Protein AF-A0A1E3JW74-F1 (afdb_monomer_lite)

InterPro domains:
  IPR036291 NAD(P)-binding domain superfamily [SSF51735] (54-144)

Organism: NCBI:txid1295528

Radius of gyration: 21.45 Å; chains: 1; bounding box: 55×48×52 Å

Foldseek 3Di:
DDDDPDDFDFDFDPDDPFTWGWTWDQDPVRDIDIDTDGDDPQFDADPNRHTDAGPPHDDPVVVVVVVLLLLLLQLLLCCVVCVVVVDAGAAEFLAQAPDCPLVPVPPCSVVRPPHDHPVQSCVLVVVLVPDDSVVNNVRRSWYAYHPRDTDDRDPCLDDPSVNVVSVVSVVVVVVVVVVVD

Secondary structure (DSSP, 8-state):
---------------SSS-EEEEEEE-TTS-EEEEEEEPPTT-PBPTTSSBPPPTTPPPHHHHHHHHHHHHHHHHHHHHHHHGGGT----EE---SB-SGGGGGSGGGGGG--SPBPHHHHHHHHHHHHHS-HHHHHHTTT-EEETTTEEEPPPGGGSHHHHHHHHHHHHHHHHHHHGGG-

pLDDT: mean 75.27, std 20.32, range [26.97, 96.94]

Sequence (181 aa):
MLDVRRPLLPILLRESDHPLLGWAQFGPDRRYQLSFRRATPDDVANPDGSPKRGKNELDRWTEYGQAKWATIPMAKYFANTYGPKQMIAVSMHPASAATNLSAHIGFLGWAAPILFSPSQGALNQLWAGTLPIAQARELNGKYVVPFSHVLDSRGDLLGEEGQEKARKLSEWCDEQGKKFE

Structure (mmCIF, N/CA/C/O backbone):
data_AF-A0A1E3JW74-F1
#
_entry.id   AF-A0A1E3JW74-F1
#
loop_
_atom_site.group_PDB
_atom_site.id
_atom_site.type_symbol
_atom_site.label_atom_id
_atom_site.label_alt_id
_atom_site.label_comp_id
_atom_site.label_asym_id
_atom_site.label_entity_id
_atom_site.label_seq_id
_atom_site.pdbx_PDB_ins_code
_atom_site.Cartn_x
_atom_site.Cartn_y
_atom_site.Cartn_z
_atom_site.occupancy
_atom_site.B_iso_or_equiv
_atom_site.auth_seq_id
_atom_site.auth_comp_id
_atom_site.auth_asym_id
_atom_site.auth_atom_id
_atom_site.pdbx_PDB_model_num
ATO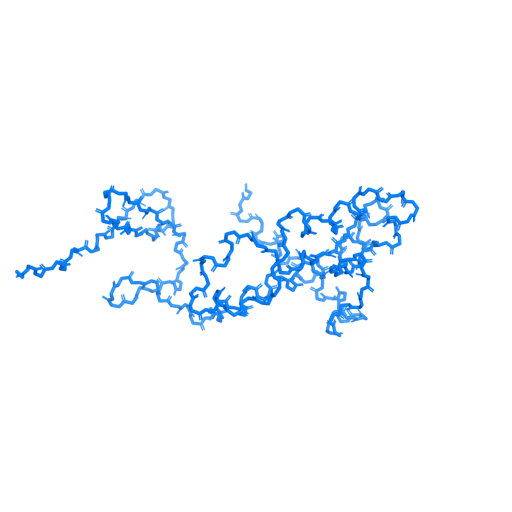M 1 N N . MET A 1 1 ? 35.795 -30.902 -27.300 1.00 32.41 1 MET A N 1
ATOM 2 C CA . MET A 1 1 ? 35.384 -29.488 -27.423 1.00 32.41 1 MET A CA 1
ATOM 3 C C . MET A 1 1 ? 34.214 -29.472 -28.399 1.00 32.41 1 MET A C 1
ATOM 5 O O . MET A 1 1 ? 34.441 -29.562 -29.594 1.00 32.41 1 MET A O 1
ATOM 9 N N . LEU A 1 2 ? 32.980 -29.561 -27.898 1.00 26.97 2 LEU A N 1
ATOM 10 C CA . LEU A 1 2 ? 31.772 -29.588 -28.730 1.00 26.97 2 LEU A CA 1
ATOM 11 C C . LEU A 1 2 ? 30.987 -28.310 -28.447 1.00 26.97 2 LEU A C 1
ATOM 13 O O . LEU A 1 2 ? 30.638 -28.039 -27.301 1.00 26.97 2 LEU A O 1
ATOM 17 N N . ASP A 1 3 ? 30.794 -27.528 -29.503 1.00 35.94 3 ASP A N 1
ATOM 18 C CA . ASP A 1 3 ? 29.953 -26.339 -29.573 1.00 35.94 3 ASP A CA 1
ATOM 19 C C . ASP A 1 3 ? 28.484 -26.761 -29.387 1.00 35.94 3 ASP A C 1
ATOM 21 O O . ASP A 1 3 ? 27.965 -27.580 -30.145 1.00 35.94 3 ASP A O 1
ATOM 25 N N . VAL A 1 4 ? 27.827 -26.268 -28.332 1.00 33.22 4 VAL A N 1
ATOM 26 C CA . VAL A 1 4 ? 26.431 -26.595 -27.992 1.00 33.22 4 VAL A CA 1
ATOM 27 C C . VAL A 1 4 ? 25.587 -25.327 -28.095 1.00 33.22 4 VAL A C 1
ATOM 29 O O . VAL A 1 4 ? 25.006 -24.854 -27.122 1.00 33.22 4 VAL A O 1
ATOM 32 N N . ARG A 1 5 ? 25.487 -24.768 -29.303 1.00 37.19 5 ARG A N 1
ATOM 33 C CA . ARG A 1 5 ? 24.364 -23.889 -29.657 1.00 37.19 5 ARG A CA 1
ATOM 34 C C . ARG A 1 5 ? 23.130 -24.768 -29.857 1.00 37.19 5 ARG A C 1
ATOM 36 O O . ARG A 1 5 ? 22.916 -25.314 -30.935 1.00 37.19 5 ARG A O 1
ATOM 43 N N . ARG A 1 6 ? 22.345 -24.978 -28.795 1.00 38.66 6 ARG A N 1
ATOM 44 C CA . ARG A 1 6 ? 21.042 -25.659 -28.896 1.00 38.66 6 ARG A CA 1
ATOM 45 C C . ARG A 1 6 ? 19.969 -24.651 -29.326 1.00 38.66 6 ARG A C 1
ATOM 47 O O . ARG A 1 6 ? 19.936 -23.559 -28.763 1.00 38.66 6 ARG A O 1
ATOM 54 N N . PRO A 1 7 ? 19.111 -24.990 -30.302 1.00 35.38 7 PRO A N 1
ATOM 55 C CA . PRO A 1 7 ? 18.114 -24.068 -30.827 1.00 35.38 7 PRO A CA 1
ATOM 56 C C . PRO A 1 7 ? 17.018 -23.788 -29.791 1.00 35.38 7 PRO A C 1
ATOM 58 O O . PRO A 1 7 ? 16.418 -24.709 -29.237 1.00 35.38 7 PRO A O 1
ATOM 61 N N . LEU A 1 8 ? 16.750 -22.502 -29.558 1.00 40.59 8 LEU A N 1
ATOM 62 C CA . LEU A 1 8 ? 15.512 -22.016 -28.953 1.00 40.59 8 LEU A CA 1
ATOM 63 C C . LEU A 1 8 ? 14.385 -22.318 -29.947 1.00 40.59 8 LEU A C 1
ATOM 65 O O . LEU A 1 8 ? 14.342 -21.732 -31.026 1.00 40.59 8 LEU A O 1
ATOM 69 N N . LEU A 1 9 ? 13.510 -23.271 -29.631 1.00 35.53 9 LEU A N 1
ATOM 70 C CA . LEU A 1 9 ? 12.329 -23.548 -30.447 1.00 35.53 9 LEU A CA 1
ATOM 71 C C . LEU A 1 9 ? 11.158 -22.719 -29.905 1.00 35.53 9 LEU A C 1
ATOM 73 O O . LEU A 1 9 ? 10.728 -22.972 -28.777 1.00 35.53 9 LEU A O 1
ATOM 77 N N . PRO A 1 10 ? 10.633 -21.737 -30.661 1.00 38.28 10 PRO A N 1
ATOM 78 C CA . PRO A 1 10 ? 9.394 -21.071 -30.294 1.00 38.28 10 PRO A CA 1
ATOM 79 C C . PRO A 1 10 ? 8.250 -22.085 -30.387 1.00 38.28 10 PRO A C 1
ATOM 81 O O . PRO A 1 10 ? 7.957 -22.620 -31.455 1.00 38.28 10 PRO A O 1
ATOM 84 N N . ILE A 1 11 ? 7.611 -22.367 -29.254 1.00 42.91 11 ILE A N 1
ATOM 85 C CA . ILE A 1 11 ? 6.403 -23.190 -29.205 1.00 42.91 11 ILE A CA 1
ATOM 86 C C . ILE A 1 11 ? 5.215 -22.229 -29.274 1.00 42.91 11 ILE A C 1
ATOM 88 O O . ILE A 1 11 ? 4.818 -21.636 -28.273 1.00 42.91 11 ILE A O 1
ATOM 92 N N . LEU A 1 12 ? 4.670 -22.053 -30.477 1.00 40.03 12 LEU A N 1
ATOM 93 C CA . LEU A 1 12 ? 3.401 -21.362 -30.706 1.00 40.03 12 LEU A CA 1
ATOM 94 C C . LEU A 1 12 ? 2.258 -22.355 -30.463 1.00 40.03 12 LEU A C 1
ATOM 96 O O . LEU A 1 12 ? 1.910 -23.137 -31.345 1.00 40.03 12 LEU A O 1
ATOM 100 N N . LEU A 1 13 ? 1.677 -22.335 -29.263 1.00 38.47 13 LEU A N 1
ATOM 101 C CA . LEU A 1 13 ? 0.400 -23.005 -29.006 1.00 38.47 13 LEU A CA 1
ATOM 102 C C . LEU A 1 13 ? -0.726 -22.040 -29.387 1.00 38.47 13 LEU A C 1
ATOM 104 O O . LEU A 1 13 ? -0.901 -20.989 -28.771 1.00 38.47 13 LEU A O 1
ATOM 108 N N . ARG A 1 14 ? -1.456 -22.379 -30.452 1.00 38.59 14 ARG A N 1
ATOM 109 C CA . ARG A 1 14 ? -2.612 -21.620 -30.936 1.00 38.59 14 ARG A CA 1
ATOM 110 C C . ARG A 1 14 ? -3.866 -22.113 -30.218 1.00 38.59 14 ARG A C 1
ATOM 112 O O . ARG A 1 14 ? -4.531 -23.014 -30.712 1.00 38.59 14 ARG A O 1
ATOM 119 N N . GLU A 1 15 ? -4.183 -21.507 -29.080 1.00 35.75 15 GLU A N 1
ATOM 120 C CA . GLU A 1 15 ? -5.458 -21.727 -28.387 1.00 35.75 15 GLU A CA 1
ATOM 121 C C . GLU A 1 15 ? -5.892 -20.452 -27.640 1.00 35.75 15 GLU A C 1
ATOM 123 O O . GLU A 1 15 ? -5.838 -20.359 -26.420 1.00 35.75 15 GLU A O 1
ATOM 128 N N . SER A 1 16 ? -6.176 -19.395 -28.407 1.00 37.50 16 SER A N 1
ATOM 129 C CA . SER A 1 16 ? -7.017 -18.217 -28.096 1.00 37.50 16 SER A CA 1
ATOM 130 C C . SER A 1 16 ? -6.664 -17.074 -29.058 1.00 37.50 16 SER A C 1
ATOM 132 O O . SER A 1 16 ? -5.609 -17.093 -29.696 1.00 37.50 16 SER A O 1
ATOM 134 N N . ASP A 1 17 ? -7.539 -16.074 -29.175 1.00 44.28 17 ASP A N 1
ATOM 135 C CA . ASP A 1 17 ? -7.413 -14.915 -30.080 1.00 44.28 17 ASP A CA 1
ATOM 136 C C . ASP A 1 17 ? -6.197 -13.998 -29.800 1.00 44.28 17 ASP A C 1
ATOM 138 O O . ASP A 1 17 ? -6.029 -12.955 -30.433 1.00 44.28 17 ASP A O 1
ATOM 142 N N . HIS A 1 18 ? -5.310 -14.390 -28.879 1.00 44.34 18 HIS A N 1
ATOM 143 C CA . HIS A 1 18 ? -4.043 -13.726 -28.598 1.00 44.34 18 HIS A CA 1
ATOM 144 C C . HIS A 1 18 ? -2.898 -14.749 -28.583 1.00 44.34 18 HIS A C 1
ATOM 146 O O . HIS A 1 18 ? -2.971 -15.725 -27.834 1.00 44.34 18 HIS A O 1
ATOM 152 N N . PRO A 1 19 ? -1.820 -14.547 -29.364 1.00 47.06 19 PRO A N 1
ATOM 153 C CA . PRO A 1 19 ? -0.704 -15.480 -29.375 1.00 47.06 19 PRO A CA 1
ATOM 154 C C . PRO A 1 19 ? -0.038 -15.538 -27.994 1.00 47.06 19 PRO A C 1
ATOM 156 O O . PRO A 1 19 ? 0.265 -14.516 -27.377 1.00 47.06 19 PRO A O 1
ATOM 159 N N . LEU A 1 20 ? 0.197 -16.749 -27.496 1.00 46.88 20 LEU A N 1
ATOM 160 C CA . LEU A 1 20 ? 1.054 -16.969 -26.338 1.00 46.88 20 LEU A CA 1
ATOM 161 C C . LEU A 1 20 ? 2.509 -16.944 -26.812 1.00 46.88 20 LEU A C 1
ATOM 163 O O . LEU A 1 20 ? 2.904 -17.739 -27.667 1.00 46.88 20 LEU A O 1
ATOM 167 N N . LEU A 1 21 ? 3.308 -16.034 -26.255 1.00 53.09 21 LEU A N 1
ATOM 168 C CA . LEU A 1 21 ? 4.760 -16.064 -26.403 1.00 53.09 21 LEU A CA 1
ATOM 169 C C . LEU A 1 21 ? 5.304 -17.001 -25.325 1.00 53.09 21 LEU A C 1
ATOM 171 O O . LEU A 1 21 ? 5.222 -16.713 -24.129 1.00 53.09 21 LEU A O 1
ATOM 175 N N . GLY A 1 22 ? 5.811 -18.151 -25.759 1.00 49.78 22 GLY A N 1
ATOM 176 C CA . GLY A 1 22 ? 6.407 -19.157 -24.891 1.00 49.78 22 GLY A CA 1
ATOM 177 C C . GLY A 1 22 ? 7.880 -19.373 -25.205 1.00 49.78 22 GLY A C 1
ATOM 178 O O . GLY A 1 22 ? 8.274 -19.397 -26.372 1.00 49.78 22 GLY A O 1
ATOM 179 N N . TRP A 1 23 ? 8.691 -19.585 -24.172 1.00 59.22 23 TRP A N 1
ATOM 180 C CA . TRP A 1 23 ? 10.049 -20.102 -24.330 1.00 59.22 23 TRP A CA 1
ATOM 181 C C . TRP A 1 23 ? 10.327 -21.206 -23.315 1.00 59.22 23 TRP A C 1
ATOM 183 O O . TRP A 1 23 ? 9.812 -21.210 -22.194 1.00 59.22 23 TRP A O 1
ATOM 193 N N . ALA A 1 24 ? 11.157 -22.156 -23.737 1.00 51.16 24 ALA A N 1
ATOM 194 C CA . ALA A 1 24 ? 11.638 -23.243 -22.906 1.00 51.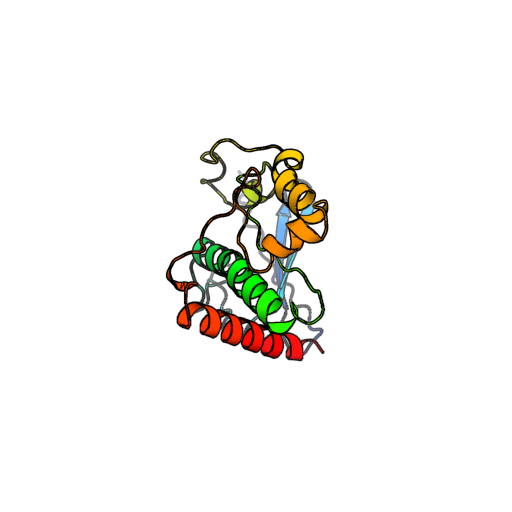16 24 ALA A CA 1
ATOM 195 C C . ALA A 1 24 ? 13.119 -23.016 -22.603 1.00 51.16 24 ALA A C 1
ATOM 197 O O . ALA A 1 24 ? 13.940 -22.928 -23.519 1.00 51.16 24 ALA A O 1
ATOM 198 N N . GLN A 1 25 ? 13.469 -22.944 -21.321 1.00 53.41 25 GLN A N 1
ATOM 199 C CA . GLN A 1 25 ? 14.864 -22.971 -20.897 1.00 53.41 25 GLN A CA 1
ATOM 200 C C . GLN A 1 25 ? 15.222 -24.391 -20.457 1.00 53.41 25 GLN A C 1
ATOM 202 O O . GLN A 1 25 ? 14.599 -24.946 -19.551 1.00 53.41 25 GLN A O 1
ATOM 207 N N . PHE A 1 26 ? 16.221 -24.982 -21.115 1.00 54.34 26 PHE A N 1
ATOM 208 C CA . PHE A 1 26 ? 16.693 -26.331 -20.812 1.00 54.34 26 PHE A CA 1
ATOM 209 C C . PHE A 1 26 ? 17.839 -26.280 -19.803 1.00 54.34 26 PHE A C 1
ATOM 211 O O . PHE A 1 26 ? 18.914 -25.753 -20.097 1.00 54.34 26 PHE A O 1
ATOM 218 N N . GLY A 1 27 ? 17.604 -26.847 -18.621 1.00 58.09 27 GLY A N 1
ATOM 219 C CA . GLY A 1 27 ? 18.624 -27.038 -17.600 1.00 58.09 27 GLY A CA 1
ATOM 220 C C . GLY A 1 27 ? 19.564 -28.211 -17.920 1.00 58.09 27 GLY A C 1
ATOM 221 O O . GLY A 1 27 ? 19.206 -29.122 -18.678 1.00 58.09 27 GLY A O 1
ATOM 222 N N . PRO A 1 28 ? 20.775 -28.230 -17.332 1.00 57.78 28 PRO A N 1
ATOM 223 C CA . PRO A 1 28 ? 21.753 -29.309 -17.515 1.00 57.78 28 PRO A CA 1
ATOM 224 C C . PRO A 1 28 ? 21.281 -30.670 -16.969 1.00 57.78 28 PRO A C 1
ATOM 226 O O . PRO A 1 28 ? 21.830 -31.709 -17.325 1.00 57.78 28 PRO A O 1
ATOM 229 N N . ASP A 1 29 ? 20.239 -30.681 -16.144 1.00 69.88 29 ASP A N 1
ATOM 230 C CA . ASP A 1 29 ? 19.676 -31.835 -15.443 1.00 69.88 29 ASP A CA 1
ATOM 231 C C . ASP A 1 29 ? 18.397 -32.392 -16.092 1.00 69.88 29 ASP A C 1
ATOM 233 O O . ASP A 1 29 ? 17.632 -33.111 -15.452 1.00 69.88 29 ASP A O 1
ATOM 237 N N . ARG A 1 30 ? 18.155 -32.070 -17.371 1.00 57.66 30 ARG A N 1
ATOM 238 C CA . ARG A 1 30 ? 16.946 -32.453 -18.129 1.00 57.66 30 ARG A CA 1
ATOM 239 C C . ARG A 1 30 ? 15.637 -31.877 -17.573 1.00 57.66 30 ARG A C 1
ATOM 241 O O . ARG A 1 30 ? 14.572 -32.267 -18.049 1.00 57.66 30 ARG A O 1
ATOM 248 N N . ARG A 1 31 ? 15.683 -30.930 -16.631 1.00 51.47 31 ARG A N 1
ATOM 249 C CA . ARG A 1 31 ? 14.510 -30.119 -16.288 1.00 51.47 31 ARG A CA 1
ATOM 250 C C . ARG A 1 31 ? 14.347 -29.010 -17.321 1.00 51.47 31 ARG A C 1
ATOM 252 O O . ARG A 1 31 ? 15.319 -28.395 -17.761 1.00 51.47 31 ARG A O 1
ATOM 259 N N . TYR A 1 32 ? 13.106 -28.773 -17.722 1.00 60.66 32 TYR A N 1
ATOM 260 C CA . TYR A 1 32 ? 12.736 -27.657 -18.577 1.00 60.66 32 TYR A CA 1
ATOM 261 C C . TYR A 1 32 ? 11.837 -26.715 -17.786 1.00 60.66 32 TYR A C 1
ATOM 263 O O . TYR A 1 32 ? 10.911 -27.150 -17.101 1.00 60.66 32 TYR A O 1
ATOM 271 N N . GLN A 1 33 ? 12.122 -25.420 -17.867 1.00 55.66 33 GLN A N 1
ATOM 272 C CA . GLN A 1 33 ? 11.204 -24.395 -17.395 1.00 55.66 33 GLN A CA 1
ATOM 273 C C . GLN A 1 33 ? 10.454 -23.860 -18.608 1.00 55.66 33 GLN A C 1
ATOM 275 O O . GLN A 1 33 ? 11.069 -23.319 -19.528 1.00 55.66 33 GLN A O 1
ATOM 280 N N . LEU A 1 34 ? 9.137 -24.053 -18.612 1.00 51.00 34 LEU A N 1
ATOM 281 C CA . LEU A 1 34 ? 8.240 -23.443 -19.583 1.00 51.00 34 LEU A CA 1
ATOM 282 C C . LEU A 1 34 ? 7.718 -22.142 -18.987 1.00 51.00 34 LEU A C 1
ATOM 284 O O . LEU A 1 34 ? 7.093 -22.150 -17.926 1.00 51.00 34 LEU A O 1
ATOM 288 N N . SER A 1 35 ? 7.981 -21.043 -19.679 1.00 50.38 35 SER A N 1
ATOM 289 C CA . SER A 1 35 ? 7.423 -19.737 -19.354 1.00 50.38 35 SER A CA 1
ATOM 290 C C . SER A 1 35 ? 6.501 -19.330 -20.488 1.00 50.38 35 SER A C 1
ATOM 292 O O . SER A 1 35 ? 6.918 -19.322 -21.644 1.00 50.38 35 SER A O 1
ATOM 294 N N . PHE A 1 36 ? 5.260 -18.993 -20.151 1.00 46.22 36 PHE A N 1
ATOM 295 C CA . PHE A 1 36 ? 4.276 -18.468 -21.091 1.00 46.22 36 PHE A CA 1
ATOM 296 C C . PHE A 1 36 ? 3.904 -17.053 -20.657 1.00 46.22 36 PHE A C 1
ATOM 298 O O . PHE A 1 36 ? 3.561 -16.829 -19.494 1.00 46.22 36 PHE A O 1
ATOM 305 N N . ARG A 1 37 ? 3.955 -16.098 -21.586 1.00 53.47 37 ARG A N 1
ATOM 306 C CA . ARG A 1 37 ? 3.385 -14.758 -21.414 1.00 53.47 37 ARG A CA 1
ATOM 307 C C . ARG A 1 37 ? 2.318 -14.564 -22.485 1.00 53.47 37 ARG A C 1
ATOM 309 O O . ARG A 1 37 ? 2.517 -14.930 -23.644 1.00 53.47 37 ARG A O 1
ATOM 316 N N . ARG A 1 38 ? 1.188 -13.964 -22.111 1.00 49.19 38 ARG A N 1
ATOM 317 C CA . ARG A 1 38 ? 0.237 -13.425 -23.089 1.00 49.19 38 ARG A CA 1
ATOM 318 C C . ARG A 1 38 ? 0.958 -12.325 -23.866 1.00 49.19 38 ARG A C 1
ATOM 320 O O . ARG A 1 38 ? 1.404 -11.365 -23.242 1.00 49.19 38 ARG A O 1
ATOM 327 N N . ALA A 1 39 ? 1.107 -12.488 -25.180 1.00 50.75 39 ALA A N 1
ATOM 328 C CA . ALA A 1 39 ? 1.733 -11.463 -26.000 1.00 50.75 39 ALA A CA 1
ATOM 329 C C . ALA A 1 39 ? 0.834 -10.226 -26.025 1.00 50.75 39 ALA A C 1
ATOM 331 O O . ALA A 1 39 ? -0.370 -10.330 -26.290 1.00 50.75 39 ALA A O 1
ATOM 332 N N . THR A 1 40 ? 1.411 -9.062 -25.749 1.00 53.16 40 THR A N 1
ATOM 333 C CA . THR A 1 40 ? 0.765 -7.791 -26.081 1.00 53.16 40 THR A CA 1
ATOM 334 C C . THR A 1 40 ? 1.118 -7.402 -27.521 1.00 53.16 40 THR A C 1
ATOM 336 O O . THR A 1 40 ? 2.163 -7.821 -28.020 1.00 53.16 40 THR A O 1
ATOM 339 N N . PRO A 1 41 ? 0.283 -6.617 -28.227 1.00 50.72 41 PRO A N 1
ATOM 340 C CA . PRO A 1 41 ? 0.581 -6.169 -29.593 1.00 50.72 41 PRO A CA 1
ATOM 341 C C . PRO A 1 41 ? 1.920 -5.426 -29.750 1.00 50.72 41 PRO A C 1
ATOM 343 O O . PRO A 1 41 ? 2.439 -5.343 -30.860 1.00 50.72 41 PRO A O 1
ATOM 346 N N . ASP A 1 42 ? 2.480 -4.917 -28.648 1.00 52.19 42 ASP A N 1
ATOM 347 C CA . ASP A 1 42 ? 3.746 -4.182 -28.611 1.00 52.19 42 ASP A CA 1
ATOM 348 C C . ASP A 1 42 ? 4.968 -5.078 -28.304 1.00 52.19 42 ASP A C 1
ATOM 350 O O . ASP A 1 42 ? 6.109 -4.603 -28.354 1.00 52.19 42 ASP A O 1
ATOM 354 N N . ASP A 1 43 ? 4.756 -6.369 -28.015 1.00 53.56 43 ASP A N 1
ATOM 355 C CA . ASP A 1 43 ? 5.819 -7.332 -27.717 1.00 53.56 43 ASP A CA 1
ATOM 356 C C . ASP A 1 43 ? 6.502 -7.784 -29.020 1.00 53.56 43 ASP A C 1
ATOM 358 O O . ASP A 1 43 ? 6.061 -8.709 -29.704 1.00 53.56 43 ASP A O 1
ATOM 362 N N . VAL A 1 44 ? 7.619 -7.148 -29.374 1.00 58.25 44 VAL A N 1
ATOM 363 C CA . VAL A 1 44 ? 8.523 -7.654 -30.423 1.00 58.25 44 VAL A CA 1
ATOM 364 C C . VAL A 1 44 ? 9.558 -8.571 -29.755 1.00 58.25 44 VAL A C 1
ATOM 366 O O . VAL A 1 44 ? 9.901 -8.360 -28.602 1.00 58.25 44 VAL A O 1
ATOM 369 N N . ALA A 1 45 ? 10.085 -9.599 -30.417 1.00 58.06 45 ALA A N 1
ATOM 370 C CA . ALA A 1 45 ? 11.247 -10.328 -29.890 1.00 58.06 45 ALA A CA 1
ATOM 371 C C . ALA A 1 45 ? 12.553 -9.642 -30.332 1.00 58.06 45 ALA A C 1
ATOM 373 O O . ALA A 1 45 ? 12.623 -9.049 -31.413 1.00 58.06 45 ALA A O 1
ATOM 374 N N . ASN A 1 46 ? 13.598 -9.717 -29.511 1.00 61.34 46 ASN A N 1
ATOM 375 C CA . ASN A 1 46 ? 14.968 -9.436 -29.934 1.00 61.34 46 ASN A CA 1
ATOM 376 C C . ASN A 1 46 ? 15.427 -10.491 -30.966 1.00 61.34 46 ASN A C 1
ATOM 378 O O . ASN A 1 46 ? 14.839 -11.572 -31.042 1.00 61.34 46 ASN A O 1
ATOM 382 N N . PRO A 1 47 ? 16.498 -10.233 -31.744 1.00 66.38 47 PRO A N 1
ATOM 383 C CA . PRO A 1 47 ? 17.021 -11.195 -32.724 1.00 66.38 47 PRO A CA 1
ATOM 384 C C . PRO A 1 47 ? 17.430 -12.557 -32.137 1.00 66.38 47 PRO A C 1
ATOM 386 O O . PRO A 1 47 ? 17.493 -13.543 -32.864 1.00 66.38 47 PRO A O 1
ATOM 389 N N . ASP A 1 48 ? 17.708 -12.615 -30.834 1.00 68.19 48 ASP A N 1
ATOM 390 C CA . ASP A 1 48 ? 18.032 -13.835 -30.087 1.00 68.19 48 ASP A CA 1
ATOM 391 C C . ASP A 1 48 ? 16.792 -14.564 -29.527 1.00 68.19 48 ASP A C 1
ATOM 393 O O . ASP A 1 48 ? 16.929 -15.568 -28.831 1.00 68.19 48 ASP A O 1
ATOM 397 N N . GLY A 1 49 ? 15.585 -14.070 -29.818 1.00 58.66 49 GLY A N 1
ATOM 398 C CA . GLY A 1 49 ? 14.322 -14.621 -29.330 1.00 58.66 49 GLY A CA 1
ATOM 399 C C . GLY A 1 49 ? 13.946 -14.198 -27.908 1.00 58.66 49 GLY A C 1
ATOM 400 O O . GLY A 1 49 ? 12.888 -14.605 -27.427 1.00 58.66 49 GLY A O 1
ATOM 401 N N . SER A 1 50 ? 14.759 -13.382 -27.227 1.00 59.00 50 SER A N 1
ATOM 402 C CA . SER A 1 50 ? 14.377 -12.821 -25.927 1.00 59.00 50 SER A CA 1
ATOM 403 C C . SER A 1 50 ? 13.270 -11.763 -26.086 1.00 59.00 50 SER A C 1
ATOM 405 O O . SER A 1 50 ? 13.192 -11.113 -27.132 1.00 59.00 50 SER A O 1
ATOM 407 N N . PRO A 1 51 ? 12.391 -11.560 -25.087 1.00 60.62 51 PRO A N 1
ATOM 408 C CA . PRO A 1 51 ? 11.370 -10.516 -25.154 1.00 60.62 51 PRO A CA 1
ATOM 409 C C . PRO A 1 51 ? 12.024 -9.140 -25.342 1.00 60.62 51 PRO A C 1
ATOM 411 O O . PRO A 1 51 ? 12.883 -8.748 -24.545 1.00 60.62 51 PRO A O 1
ATOM 414 N N . LYS A 1 52 ? 11.646 -8.398 -26.389 1.00 61.94 52 LYS A N 1
ATOM 415 C CA . LYS A 1 52 ? 12.048 -6.996 -26.531 1.00 61.94 52 LYS A CA 1
ATOM 416 C C . LYS A 1 52 ? 11.159 -6.178 -25.620 1.00 61.94 52 LYS A C 1
ATOM 418 O O . LYS A 1 52 ? 9.940 -6.311 -25.633 1.00 61.94 52 LYS A O 1
ATOM 423 N N . ARG A 1 53 ? 11.799 -5.294 -24.871 1.00 62.78 53 ARG A N 1
ATOM 424 C CA . ARG A 1 53 ? 11.106 -4.341 -24.024 1.00 62.78 53 ARG A CA 1
ATOM 425 C C . ARG A 1 53 ? 10.229 -3.425 -24.884 1.00 62.78 53 ARG A C 1
ATOM 427 O O . ARG A 1 53 ? 10.723 -2.828 -25.848 1.00 62.78 53 ARG A O 1
ATOM 434 N N . GLY A 1 54 ? 8.944 -3.346 -24.557 1.00 65.31 54 GLY A N 1
ATOM 435 C CA . GLY A 1 54 ? 7.976 -2.502 -25.249 1.00 65.31 54 GLY A CA 1
ATOM 436 C C . GLY A 1 54 ? 8.356 -1.022 -25.150 1.00 65.31 54 GLY A C 1
ATOM 437 O O . GLY A 1 54 ? 9.018 -0.593 -24.205 1.00 65.31 54 GLY A O 1
ATOM 438 N N . LYS A 1 55 ? 7.922 -0.203 -26.117 1.00 66.12 55 LYS A N 1
ATOM 439 C CA . LYS A 1 55 ? 8.251 1.239 -26.176 1.00 66.12 55 LYS A CA 1
ATOM 440 C C . LYS A 1 55 ? 7.878 2.001 -24.892 1.00 66.12 55 LYS A C 1
ATOM 442 O O . LYS A 1 55 ? 8.529 2.988 -24.564 1.00 66.12 55 LYS A O 1
ATOM 447 N N . ASN A 1 56 ? 6.846 1.531 -24.190 1.00 70.25 56 ASN A N 1
ATOM 448 C CA . ASN A 1 56 ? 6.317 2.132 -22.966 1.00 70.25 56 ASN A CA 1
ATOM 449 C C . ASN A 1 56 ? 6.648 1.322 -21.695 1.00 70.25 56 ASN A C 1
ATOM 451 O O . ASN A 1 56 ? 6.195 1.697 -20.618 1.00 70.25 56 ASN A O 1
ATOM 455 N N . GLU A 1 57 ? 7.404 0.222 -21.797 1.00 71.44 57 GLU A N 1
ATOM 456 C CA . GLU A 1 57 ? 7.784 -0.588 -20.632 1.00 71.44 57 GLU A CA 1
ATOM 457 C C . GLU A 1 57 ? 8.895 0.120 -19.837 1.00 71.44 57 GLU A C 1
ATOM 459 O O . GLU A 1 57 ? 9.938 0.524 -20.378 1.00 71.44 57 GLU A O 1
ATOM 464 N N . LEU A 1 58 ? 8.682 0.283 -18.530 1.00 75.88 58 LEU A N 1
ATOM 465 C CA . LEU A 1 58 ? 9.638 0.933 -17.631 1.00 75.88 58 LEU A CA 1
ATOM 466 C C . LEU A 1 58 ? 10.701 -0.068 -17.171 1.00 75.88 58 LEU A C 1
ATOM 468 O O . LEU A 1 58 ? 10.686 -1.242 -17.533 1.00 75.88 58 LEU A O 1
ATOM 472 N N . ASP A 1 59 ? 11.731 0.421 -16.473 1.00 82.06 59 ASP A N 1
ATOM 473 C CA . ASP A 1 59 ? 12.751 -0.493 -15.968 1.00 82.06 59 ASP A CA 1
ATOM 474 C C . ASP A 1 59 ? 12.101 -1.445 -14.964 1.00 82.06 59 ASP A C 1
ATOM 476 O O . ASP A 1 59 ? 11.200 -1.037 -14.231 1.00 82.06 59 ASP A O 1
ATOM 480 N N . ARG A 1 60 ? 12.553 -2.702 -14.910 1.00 79.31 60 ARG A N 1
ATOM 481 C CA . ARG A 1 60 ? 11.937 -3.735 -14.066 1.00 79.31 60 ARG A CA 1
ATOM 482 C C . ARG A 1 60 ? 11.809 -3.286 -12.608 1.00 79.31 60 ARG A C 1
ATOM 484 O O . ARG A 1 60 ? 10.817 -3.604 -11.952 1.00 79.31 60 ARG A O 1
ATOM 491 N N . TRP A 1 61 ? 12.786 -2.535 -12.097 1.00 79.31 61 TRP A N 1
ATOM 492 C CA . TRP A 1 61 ? 12.720 -1.982 -10.745 1.00 79.31 61 TRP A CA 1
ATOM 493 C C . TRP A 1 61 ? 11.741 -0.823 -10.618 1.00 79.31 61 TRP A C 1
ATOM 495 O O . TRP A 1 61 ? 11.098 -0.687 -9.579 1.00 79.31 61 TRP A O 1
ATOM 505 N N . THR A 1 62 ? 11.603 -0.004 -11.658 1.00 82.88 62 THR A N 1
ATOM 506 C CA . THR A 1 62 ? 10.603 1.064 -11.706 1.00 82.88 62 THR A CA 1
ATOM 507 C C . THR A 1 62 ? 9.188 0.493 -11.754 1.00 82.88 62 THR A C 1
ATOM 509 O O . THR A 1 62 ? 8.351 0.934 -10.973 1.00 82.88 62 THR A O 1
ATOM 512 N N . GLU A 1 63 ? 8.925 -0.520 -12.584 1.00 85.62 63 GLU A N 1
ATOM 513 C CA . GLU A 1 63 ? 7.620 -1.199 -12.647 1.00 85.62 63 GLU A CA 1
ATOM 514 C C . GLU A 1 63 ? 7.284 -1.887 -11.324 1.00 85.62 63 GLU A C 1
ATOM 516 O O . GLU A 1 63 ? 6.187 -1.729 -10.785 1.00 85.62 63 GLU A O 1
ATOM 521 N N . TYR A 1 64 ? 8.258 -2.593 -10.741 1.00 84.69 64 TYR A N 1
ATOM 522 C CA . TYR A 1 64 ? 8.112 -3.166 -9.407 1.00 84.69 64 TYR A CA 1
ATOM 523 C C . TYR A 1 64 ? 7.816 -2.084 -8.360 1.00 84.69 64 TYR A C 1
ATOM 525 O O . TYR A 1 64 ? 6.900 -2.233 -7.550 1.00 84.69 64 TYR A O 1
ATOM 533 N N . GLY A 1 65 ? 8.556 -0.974 -8.397 1.00 87.56 65 GLY A N 1
ATOM 534 C CA . GLY A 1 65 ? 8.348 0.177 -7.526 1.00 87.56 65 GLY A CA 1
ATOM 535 C C . GLY A 1 65 ? 6.954 0.779 -7.682 1.00 87.56 65 GLY A C 1
ATOM 536 O O . GLY A 1 65 ? 6.314 1.071 -6.677 1.00 87.56 65 GLY A O 1
ATOM 537 N N . GLN A 1 66 ? 6.443 0.891 -8.909 1.00 89.94 66 GLN A N 1
ATOM 538 C CA . GLN A 1 66 ? 5.089 1.366 -9.196 1.00 89.94 66 GLN A CA 1
ATOM 539 C C . GLN A 1 66 ? 4.026 0.407 -8.645 1.00 89.94 66 GLN A C 1
ATOM 541 O O . GLN A 1 66 ? 3.072 0.852 -8.005 1.00 89.94 66 GLN A O 1
ATOM 546 N N . ALA A 1 67 ? 4.216 -0.904 -8.809 1.00 89.75 67 ALA A N 1
ATOM 547 C CA . ALA A 1 67 ? 3.321 -1.912 -8.248 1.00 89.75 67 ALA A CA 1
ATOM 548 C C . ALA A 1 67 ? 3.306 -1.887 -6.709 1.00 89.75 67 ALA A C 1
ATOM 550 O O . ALA A 1 67 ? 2.252 -2.042 -6.094 1.00 89.75 67 ALA A O 1
ATOM 551 N N . LYS A 1 68 ? 4.460 -1.660 -6.063 1.00 90.69 68 LYS A N 1
ATOM 552 C CA . LYS A 1 68 ? 4.536 -1.500 -4.599 1.00 90.69 68 LYS A CA 1
ATOM 553 C C . LYS A 1 68 ? 4.008 -0.155 -4.122 1.00 90.69 68 LYS A C 1
ATOM 555 O O . LYS A 1 68 ? 3.387 -0.098 -3.069 1.00 90.69 68 LYS A O 1
ATOM 560 N N . TRP A 1 69 ? 4.197 0.905 -4.899 1.00 93.62 69 TRP A N 1
ATOM 561 C CA . TRP A 1 69 ? 3.592 2.205 -4.633 1.00 93.62 69 TRP A CA 1
ATOM 562 C C . TRP A 1 69 ? 2.066 2.101 -4.638 1.00 93.62 69 TRP A C 1
ATOM 564 O O . TRP A 1 69 ? 1.444 2.632 -3.726 1.00 93.62 69 TRP A O 1
ATOM 574 N N . ALA A 1 70 ? 1.481 1.359 -5.588 1.00 94.88 70 ALA A N 1
ATOM 575 C CA . ALA A 1 70 ? 0.035 1.237 -5.795 1.00 94.88 70 ALA A CA 1
ATOM 576 C C . ALA A 1 70 ? -0.740 0.678 -4.586 1.00 94.88 70 ALA A C 1
ATOM 578 O O . ALA A 1 70 ? -1.924 0.976 -4.427 1.00 94.88 70 ALA A O 1
ATOM 579 N N . THR A 1 71 ? -0.095 -0.073 -3.688 1.00 95.00 71 THR A N 1
ATOM 580 C CA . THR A 1 71 ? -0.773 -0.635 -2.507 1.00 95.00 71 THR A CA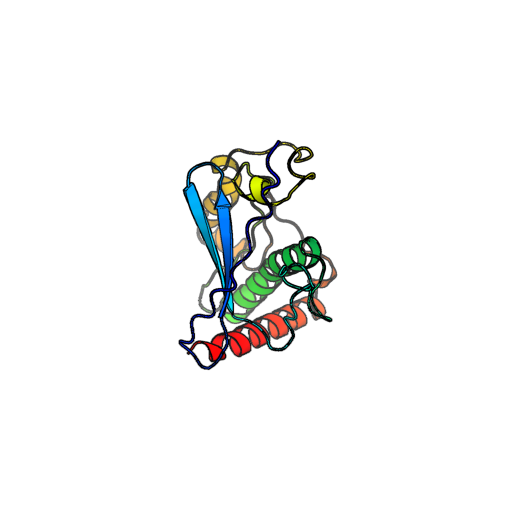 1
ATOM 581 C C . THR A 1 71 ? -1.213 0.443 -1.513 1.00 95.00 71 THR A C 1
ATOM 583 O O . THR A 1 71 ? -2.239 0.295 -0.852 1.00 95.00 71 THR A O 1
ATOM 586 N N . ILE A 1 72 ? -0.464 1.545 -1.407 1.00 95.00 72 ILE A N 1
ATOM 587 C CA . ILE A 1 72 ? -0.756 2.656 -0.491 1.00 95.00 72 ILE A CA 1
ATOM 588 C C . ILE A 1 72 ? -2.018 3.436 -0.909 1.00 95.00 72 ILE A C 1
ATOM 590 O O . ILE A 1 72 ? -2.944 3.511 -0.099 1.00 95.00 72 ILE A O 1
ATOM 594 N N . PRO A 1 73 ? -2.115 4.010 -2.127 1.00 96.19 73 PRO A N 1
ATOM 595 C CA . PRO A 1 73 ? -3.329 4.680 -2.571 1.00 96.19 73 PRO A CA 1
ATOM 596 C C . PRO A 1 73 ? -4.526 3.727 -2.612 1.00 96.19 73 PRO A C 1
ATOM 598 O O . PRO A 1 73 ? -5.619 4.146 -2.249 1.00 96.19 73 PRO A O 1
ATOM 601 N N . MET A 1 74 ? -4.339 2.447 -2.954 1.00 96.69 74 MET A N 1
ATOM 602 C CA . MET A 1 74 ? -5.433 1.470 -2.924 1.00 96.69 74 MET A CA 1
ATOM 603 C C . MET A 1 74 ? -6.012 1.290 -1.510 1.00 96.69 74 MET A C 1
ATOM 605 O O . MET A 1 74 ? -7.227 1.336 -1.326 1.00 96.69 74 MET A O 1
ATOM 609 N N . ALA A 1 75 ? -5.160 1.174 -0.484 1.00 95.81 75 ALA A N 1
ATOM 610 C CA . ALA A 1 75 ? -5.618 1.115 0.905 1.00 95.81 75 ALA A CA 1
ATOM 611 C C . ALA A 1 75 ? -6.366 2.393 1.326 1.00 95.81 75 ALA A C 1
ATOM 613 O O . ALA A 1 75 ? -7.394 2.304 1.994 1.00 95.81 75 ALA A O 1
ATOM 614 N N . LYS A 1 76 ? -5.902 3.576 0.897 1.00 95.44 76 LYS A N 1
ATOM 615 C CA . LYS A 1 76 ? -6.599 4.852 1.146 1.00 95.44 76 LYS A CA 1
ATOM 616 C C . LYS A 1 76 ? -7.962 4.913 0.461 1.00 95.44 76 LYS A C 1
ATOM 618 O O . LYS A 1 76 ? -8.936 5.316 1.090 1.00 95.44 76 LYS A O 1
ATOM 623 N N . TYR A 1 77 ? -8.040 4.497 -0.803 1.00 96.62 77 TYR A N 1
ATOM 624 C CA . TYR A 1 77 ? -9.302 4.418 -1.535 1.00 96.62 77 TYR A CA 1
ATOM 625 C C . TYR A 1 77 ? -10.292 3.516 -0.798 1.00 96.62 77 TYR A C 1
ATOM 627 O O . TYR A 1 77 ? -11.420 3.920 -0.526 1.00 96.62 77 TYR A O 1
ATOM 635 N N . PHE A 1 78 ? -9.853 2.324 -0.397 1.00 96.94 78 PHE A N 1
ATOM 636 C CA . PHE A 1 78 ? -10.697 1.394 0.336 1.00 96.94 78 PHE A CA 1
ATOM 637 C C . PHE A 1 78 ? -11.142 1.919 1.700 1.00 96.94 78 PHE A C 1
ATOM 639 O O . PHE A 1 78 ? -12.316 1.784 2.049 1.00 96.94 78 PHE A O 1
ATOM 646 N N . ALA A 1 79 ? -10.243 2.563 2.438 1.00 95.44 79 ALA A N 1
ATOM 647 C CA . ALA A 1 79 ? -10.564 3.191 3.709 1.00 95.44 79 ALA A CA 1
ATOM 648 C C . ALA A 1 79 ? -11.640 4.276 3.561 1.00 95.44 79 ALA A C 1
ATOM 650 O O . ALA A 1 79 ? -12.592 4.299 4.338 1.00 95.44 79 ALA A O 1
ATOM 651 N N . ASN A 1 80 ? -11.531 5.127 2.540 1.00 94.69 80 ASN A N 1
ATOM 652 C CA . ASN A 1 80 ? -12.486 6.209 2.298 1.00 94.69 80 ASN A CA 1
ATOM 653 C C . ASN A 1 80 ? -13.837 5.686 1.784 1.00 94.69 80 ASN A C 1
ATOM 655 O O . ASN A 1 80 ? -14.8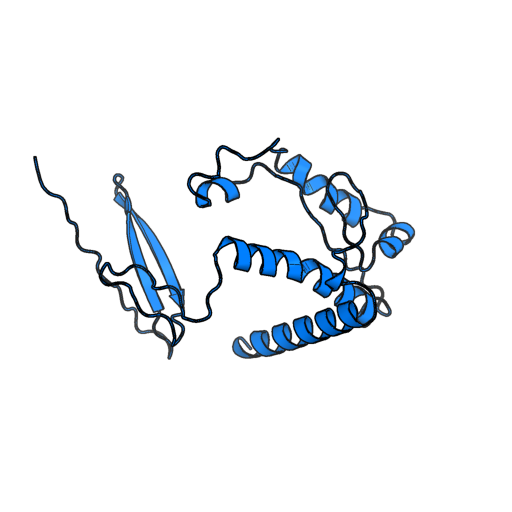90 6.095 2.269 1.00 94.69 80 ASN A O 1
ATOM 659 N N . THR A 1 81 ? -13.812 4.761 0.824 1.00 95.81 81 THR A N 1
ATOM 660 C CA . THR A 1 81 ? -15.012 4.286 0.118 1.00 95.81 81 THR A CA 1
ATOM 661 C C . THR A 1 81 ? -15.791 3.249 0.927 1.00 95.81 81 THR A C 1
ATOM 663 O O . THR A 1 81 ? -17.023 3.259 0.950 1.00 95.81 81 THR A O 1
ATOM 666 N N . TYR A 1 82 ? -15.089 2.345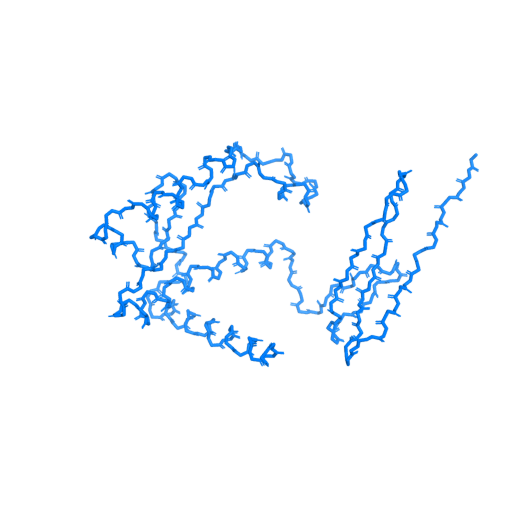 1.613 1.00 96.44 82 TYR A N 1
ATOM 667 C CA . TYR A 1 82 ? -15.690 1.206 2.316 1.00 96.44 82 TYR A CA 1
ATOM 668 C C . TYR A 1 82 ? -15.507 1.263 3.839 1.00 96.44 82 TYR A C 1
ATOM 670 O O . TYR A 1 82 ? -16.122 0.466 4.548 1.00 96.44 82 TYR A O 1
ATOM 678 N N . GLY A 1 83 ? -14.755 2.230 4.372 1.00 94.44 83 GLY A N 1
ATOM 679 C CA . GLY A 1 83 ? -14.688 2.503 5.812 1.00 94.44 83 GLY A CA 1
ATOM 680 C C . GLY A 1 83 ? -16.056 2.713 6.474 1.00 94.44 83 GLY A C 1
ATOM 681 O O . GLY A 1 83 ? -16.297 2.114 7.524 1.00 94.44 83 GLY A O 1
ATOM 682 N N . PRO A 1 84 ? -17.006 3.453 5.859 1.00 95.00 84 PRO A N 1
ATOM 683 C CA . PRO A 1 84 ? -18.375 3.561 6.374 1.00 95.00 84 PRO A CA 1
ATOM 684 C C . PRO A 1 84 ? -19.113 2.215 6.468 1.00 95.00 84 PRO A C 1
ATOM 686 O O . PRO A 1 84 ? -20.008 2.057 7.293 1.00 95.00 84 PRO A O 1
ATOM 689 N N . LYS A 1 85 ? -18.706 1.218 5.668 1.00 95.38 85 LYS A N 1
ATOM 690 C CA . LYS A 1 85 ? -19.197 -0.172 5.718 1.00 95.38 85 LYS A CA 1
ATOM 691 C C . LYS A 1 85 ? -18.385 -1.049 6.681 1.00 95.38 85 LYS A C 1
ATOM 693 O O . LYS A 1 85 ? -18.434 -2.270 6.594 1.00 95.38 85 LYS A O 1
ATOM 698 N N . GLN A 1 86 ? -17.643 -0.424 7.597 1.00 93.25 86 GLN A N 1
ATOM 699 C CA . GLN A 1 86 ? -16.800 -1.062 8.609 1.00 93.25 86 GLN A CA 1
ATOM 700 C C . GLN A 1 86 ? -15.610 -1.862 8.048 1.00 93.25 86 GLN A C 1
ATOM 702 O O . GLN A 1 86 ? -15.027 -2.670 8.769 1.00 93.25 86 GLN A O 1
ATOM 707 N N . MET A 1 87 ? -15.206 -1.615 6.796 1.00 95.00 87 MET A N 1
ATOM 708 C CA . MET A 1 87 ? -13.994 -2.208 6.230 1.00 95.00 87 MET A CA 1
ATOM 709 C C . MET A 1 87 ? -12.749 -1.460 6.711 1.00 95.00 87 MET A C 1
ATOM 711 O O . MET A 1 87 ? -12.710 -0.230 6.702 1.00 95.00 87 MET A O 1
ATOM 715 N N . ILE A 1 88 ? -11.719 -2.211 7.103 1.00 95.94 88 ILE A N 1
ATOM 716 C CA . ILE A 1 88 ? -10.413 -1.671 7.484 1.00 95.94 88 ILE A CA 1
ATOM 717 C C . ILE A 1 88 ? -9.408 -2.109 6.424 1.00 95.94 88 ILE A C 1
ATOM 719 O O . ILE A 1 88 ? -9.193 -3.303 6.228 1.00 95.94 88 ILE A O 1
ATOM 723 N N . ALA A 1 89 ? -8.799 -1.143 5.743 1.00 96.12 89 ALA A N 1
ATOM 724 C CA . ALA A 1 89 ? -7.773 -1.382 4.739 1.00 96.12 89 ALA A CA 1
ATOM 725 C C . ALA A 1 89 ? -6.458 -0.745 5.189 1.00 96.12 89 ALA A C 1
ATOM 727 O O . ALA A 1 89 ? -6.413 0.442 5.500 1.00 96.12 89 ALA A O 1
ATOM 728 N N . VAL A 1 90 ? -5.378 -1.526 5.215 1.00 95.19 90 VAL A N 1
ATOM 729 C CA . VAL A 1 90 ? -4.057 -1.079 5.680 1.00 95.19 90 VAL A CA 1
ATOM 730 C C . VAL A 1 90 ? -3.009 -1.498 4.656 1.00 95.19 90 VAL A C 1
ATOM 732 O O . VAL A 1 90 ? -2.985 -2.652 4.231 1.00 95.19 90 VAL A O 1
ATOM 735 N N . SER A 1 91 ? -2.136 -0.572 4.256 1.00 94.75 91 SER A N 1
ATOM 736 C CA . SER A 1 91 ? -0.983 -0.895 3.406 1.00 94.75 91 SER A CA 1
ATOM 737 C C . SER A 1 91 ? 0.231 -1.203 4.276 1.00 94.75 91 SER A C 1
ATOM 739 O O . SER A 1 91 ? 0.442 -0.550 5.297 1.00 94.75 91 SER A O 1
ATOM 741 N N . MET A 1 92 ? 1.037 -2.195 3.891 1.00 91.94 92 MET A N 1
ATOM 742 C CA . MET A 1 92 ? 2.081 -2.740 4.762 1.00 91.94 92 MET A CA 1
ATOM 743 C C . MET A 1 92 ? 3.376 -3.026 4.009 1.00 91.94 92 MET A C 1
ATOM 745 O O . MET A 1 92 ? 3.357 -3.580 2.908 1.00 91.94 92 MET A O 1
ATOM 749 N N . HIS A 1 93 ? 4.508 -2.726 4.642 1.00 88.44 93 HIS A N 1
ATOM 750 C CA . HIS A 1 93 ? 5.835 -3.105 4.171 1.00 88.44 93 HIS A CA 1
ATOM 751 C C . HIS A 1 93 ? 6.454 -4.181 5.088 1.00 88.44 93 HIS A C 1
ATOM 753 O O . HIS A 1 93 ? 6.612 -3.928 6.283 1.00 88.44 93 HIS A O 1
ATOM 759 N N . PRO A 1 94 ? 6.815 -5.373 4.567 1.00 83.00 94 PRO A N 1
ATOM 760 C CA . PRO A 1 94 ? 7.287 -6.514 5.364 1.00 83.00 94 PRO A CA 1
ATOM 761 C C . PRO A 1 94 ? 8.804 -6.510 5.646 1.00 83.00 94 PRO A C 1
ATOM 763 O O . PRO A 1 94 ? 9.379 -7.561 5.919 1.00 83.00 94 PRO A O 1
ATOM 766 N N . ALA A 1 95 ? 9.459 -5.349 5.563 1.00 81.50 95 ALA A N 1
ATOM 767 C CA . ALA A 1 95 ? 10.918 -5.203 5.612 1.00 81.50 95 ALA A CA 1
ATOM 768 C C . ALA A 1 95 ? 11.630 -5.964 4.479 1.00 81.50 95 ALA A C 1
ATOM 770 O O . ALA A 1 95 ? 11.009 -6.480 3.545 1.00 81.50 95 ALA A O 1
ATOM 771 N N . SER A 1 96 ? 12.956 -6.042 4.570 1.00 78.50 96 SER A N 1
ATOM 772 C CA . SER A 1 96 ? 13.776 -6.914 3.731 1.00 78.50 96 SER A CA 1
ATOM 773 C C . SER A 1 96 ? 13.700 -8.353 4.255 1.00 78.50 96 SER A C 1
ATOM 775 O O . SER A 1 96 ? 14.542 -8.779 5.038 1.00 78.50 96 SER A O 1
ATOM 777 N N . ALA A 1 97 ? 12.664 -9.104 3.876 1.00 75.38 97 ALA A N 1
ATOM 778 C CA . ALA A 1 97 ? 12.507 -10.501 4.289 1.00 75.38 97 ALA A CA 1
ATOM 779 C C . ALA A 1 97 ? 13.316 -11.466 3.396 1.00 75.38 97 ALA A C 1
ATOM 781 O O . ALA A 1 97 ? 13.262 -11.376 2.165 1.00 75.38 97 ALA A O 1
ATOM 782 N N . ALA A 1 98 ? 14.006 -12.432 4.016 1.00 71.25 98 ALA A N 1
ATOM 783 C CA . ALA A 1 98 ? 14.787 -13.509 3.397 1.00 71.25 98 ALA A CA 1
ATOM 784 C C . ALA A 1 98 ? 13.889 -14.540 2.687 1.00 71.25 98 ALA A C 1
ATOM 786 O O . ALA A 1 98 ? 13.772 -15.695 3.095 1.00 71.25 98 ALA A O 1
ATOM 787 N N . THR A 1 99 ? 13.201 -14.107 1.639 1.00 71.38 99 THR A N 1
ATOM 788 C CA . THR A 1 99 ? 12.383 -14.963 0.773 1.00 71.38 99 THR A CA 1
ATOM 789 C C . THR A 1 99 ? 13.145 -15.299 -0.509 1.00 71.38 99 THR A C 1
ATOM 791 O O . THR A 1 99 ? 14.163 -14.682 -0.814 1.00 71.38 99 THR A O 1
ATOM 794 N N . ASN A 1 100 ? 12.620 -16.222 -1.321 1.00 74.19 100 ASN A N 1
ATOM 795 C CA . ASN A 1 100 ? 13.200 -16.538 -2.633 1.00 74.19 100 ASN A CA 1
ATOM 796 C C . ASN A 1 100 ? 13.076 -15.385 -3.660 1.00 74.19 100 ASN A C 1
ATOM 798 O O . ASN A 1 100 ? 13.443 -15.543 -4.820 1.00 74.19 100 ASN A O 1
ATOM 802 N N . LEU A 1 101 ? 12.560 -14.213 -3.264 1.00 73.31 101 LEU A N 1
ATOM 803 C CA . LEU A 1 101 ? 12.452 -13.045 -4.137 1.00 73.31 101 LEU A CA 1
ATOM 804 C C . LEU A 1 101 ? 13.831 -12.578 -4.629 1.00 73.31 101 LEU A C 1
ATOM 806 O O . LEU A 1 101 ? 13.969 -12.239 -5.802 1.00 73.31 101 LEU A O 1
ATOM 810 N N . SER A 1 102 ? 14.852 -12.630 -3.761 1.00 65.81 102 SER A N 1
ATOM 811 C CA . SER A 1 102 ? 16.239 -12.242 -4.070 1.00 65.81 102 SER A CA 1
ATOM 812 C C . SER A 1 102 ? 16.915 -13.120 -5.127 1.00 65.81 102 SER A C 1
ATOM 814 O O . SER A 1 102 ? 17.780 -12.634 -5.858 1.00 65.81 102 SER A O 1
ATOM 816 N N . ALA A 1 103 ? 16.476 -14.371 -5.290 1.00 66.50 103 ALA A N 1
ATOM 817 C CA . ALA A 1 103 ? 17.037 -15.308 -6.264 1.00 66.50 103 ALA A CA 1
ATOM 818 C C . ALA A 1 103 ? 16.780 -14.901 -7.726 1.00 66.50 103 ALA A C 1
ATOM 820 O O . ALA A 1 103 ? 17.462 -15.371 -8.634 1.00 66.50 103 ALA A O 1
ATOM 821 N N . HIS A 1 104 ? 15.821 -14.001 -7.965 1.00 69.81 104 HIS A N 1
ATOM 822 C CA . HIS A 1 104 ? 15.429 -13.561 -9.306 1.00 69.81 104 HIS A CA 1
ATOM 823 C C . HIS A 1 104 ? 15.922 -12.153 -9.667 1.00 69.81 104 HIS A C 1
ATOM 825 O O . HIS A 1 104 ? 15.551 -11.637 -10.727 1.00 69.81 104 HIS A O 1
ATOM 831 N N . ILE A 1 105 ? 16.739 -11.531 -8.804 1.00 65.62 105 ILE A N 1
ATOM 832 C CA . ILE A 1 105 ? 17.142 -10.117 -8.915 1.00 65.62 105 ILE A CA 1
ATOM 833 C C . ILE A 1 105 ? 18.602 -9.909 -9.358 1.00 65.62 105 ILE A C 1
ATOM 835 O O . ILE A 1 105 ? 19.145 -8.810 -9.265 1.00 65.62 105 ILE A O 1
ATOM 839 N N . GLY A 1 106 ? 19.232 -10.950 -9.910 1.00 62.50 106 GLY A N 1
ATOM 840 C CA . GLY A 1 106 ? 20.565 -10.875 -10.514 1.00 62.50 106 GLY A CA 1
ATOM 841 C C . GLY A 1 106 ? 21.660 -10.435 -9.535 1.00 62.50 106 GLY A C 1
ATOM 842 O O . GLY A 1 106 ? 21.570 -10.648 -8.326 1.00 62.50 106 GLY A O 1
ATOM 843 N N . PHE A 1 107 ? 22.704 -9.795 -10.064 1.00 49.47 107 PHE A N 1
ATOM 844 C CA . PHE A 1 107 ? 23.902 -9.350 -9.341 1.00 49.47 107 PHE A CA 1
ATOM 845 C C . PHE A 1 107 ? 23.639 -8.212 -8.321 1.00 49.47 107 PHE A C 1
ATOM 847 O O . PHE A 1 107 ? 24.564 -7.514 -7.945 1.00 49.47 107 PHE A O 1
ATOM 854 N N . LEU A 1 108 ? 22.425 -8.033 -7.805 1.00 51.72 108 LEU A N 1
ATOM 855 C CA . LEU A 1 108 ? 22.148 -7.181 -6.637 1.00 51.72 108 LEU A CA 1
ATOM 856 C C . LEU A 1 108 ? 21.683 -7.982 -5.409 1.00 51.72 108 LEU A C 1
ATOM 858 O O . LEU A 1 108 ? 21.596 -7.424 -4.318 1.00 51.72 108 LEU A O 1
ATOM 862 N N . GLY A 1 109 ? 21.441 -9.295 -5.540 1.00 50.44 109 GLY A N 1
ATOM 863 C CA . GLY A 1 109 ? 20.957 -10.138 -4.434 1.00 50.44 109 GLY A CA 1
ATOM 864 C C . GLY A 1 109 ? 21.926 -10.293 -3.249 1.00 50.44 109 GLY A C 1
ATOM 865 O O . GLY A 1 109 ? 21.501 -10.660 -2.160 1.00 50.44 109 GLY A O 1
ATOM 866 N N . TRP A 1 110 ? 23.210 -9.985 -3.441 1.00 45.03 110 TRP A N 1
ATOM 867 C CA . TRP A 1 110 ? 24.298 -10.117 -2.459 1.00 45.03 110 TRP A CA 1
ATOM 868 C C . TRP A 1 110 ? 24.571 -8.809 -1.699 1.00 45.03 110 TRP A C 1
ATOM 870 O O . TRP A 1 110 ? 25.271 -8.828 -0.694 1.00 45.03 110 TRP A O 1
ATOM 880 N N . ALA A 1 111 ? 23.954 -7.697 -2.116 1.00 47.78 111 ALA A N 1
ATOM 881 C CA . ALA A 1 111 ? 23.956 -6.425 -1.391 1.00 47.78 111 ALA A CA 1
ATOM 882 C C . ALA A 1 111 ? 22.690 -6.231 -0.533 1.00 47.78 111 ALA A C 1
ATOM 884 O O . ALA A 1 111 ? 22.405 -5.116 -0.101 1.00 47.78 111 ALA A O 1
ATOM 885 N N . ALA A 1 112 ? 21.899 -7.290 -0.314 1.00 52.84 112 ALA A N 1
ATOM 886 C CA . ALA A 1 112 ? 20.676 -7.196 0.469 1.00 52.84 112 ALA A CA 1
ATOM 887 C C . ALA A 1 112 ? 21.014 -6.888 1.946 1.00 52.84 112 ALA A C 1
ATOM 889 O O . ALA A 1 112 ? 21.625 -7.724 2.617 1.00 52.84 112 ALA A O 1
ATOM 890 N N . PRO A 1 113 ? 20.642 -5.703 2.467 1.00 54.09 113 PRO A N 1
ATOM 891 C CA . PRO A 1 113 ? 20.882 -5.347 3.859 1.00 54.09 113 PRO A CA 1
ATOM 892 C C . PRO A 1 113 ? 20.036 -6.246 4.766 1.00 54.09 113 PRO A C 1
ATOM 894 O O . PRO A 1 113 ? 18.936 -6.624 4.370 1.00 54.09 113 PRO A O 1
ATOM 897 N N . ILE A 1 114 ? 20.576 -6.573 5.950 1.00 60.47 114 ILE A N 1
ATOM 898 C CA . ILE A 1 114 ? 19.950 -7.272 7.095 1.00 60.47 114 ILE A CA 1
ATOM 899 C C . ILE A 1 114 ? 18.620 -7.938 6.721 1.00 60.47 114 ILE A C 1
ATOM 901 O O . ILE A 1 114 ? 17.545 -7.349 6.850 1.00 60.47 114 ILE A O 1
ATOM 905 N N . LEU A 1 115 ? 18.712 -9.162 6.203 1.00 68.62 115 LEU A N 1
ATOM 906 C CA . LEU A 1 115 ? 17.532 -9.923 5.837 1.00 68.62 115 LEU A CA 1
ATOM 907 C C . LEU A 1 115 ? 16.885 -10.501 7.098 1.00 68.62 115 LEU A C 1
ATOM 909 O O . LEU A 1 115 ? 17.472 -11.338 7.783 1.00 68.62 115 LEU A O 1
ATOM 913 N N . PHE A 1 116 ? 15.664 -10.066 7.387 1.00 78.81 116 PHE A N 1
ATOM 914 C CA . PHE A 1 116 ? 14.835 -10.659 8.431 1.00 78.81 116 PHE A CA 1
ATOM 915 C C . PHE A 1 116 ? 14.316 -12.020 7.970 1.00 78.81 116 PHE A C 1
ATOM 917 O O . PHE A 1 116 ? 14.104 -12.239 6.775 1.00 78.81 116 PHE A O 1
ATOM 924 N N . SER A 1 117 ? 14.071 -12.950 8.892 1.00 85.50 117 SER A N 1
ATOM 925 C CA . SER A 1 117 ? 13.416 -14.206 8.523 1.00 85.50 117 SER A CA 1
ATOM 926 C C . SER A 1 117 ? 12.028 -13.930 7.910 1.00 85.50 117 SER A C 1
ATOM 928 O O . SER A 1 117 ? 11.393 -12.920 8.231 1.00 85.50 117 SER A O 1
ATOM 930 N N . PRO A 1 118 ? 11.487 -14.829 7.067 1.00 83.75 118 PRO A N 1
ATOM 931 C CA . PRO A 1 118 ? 10.110 -14.702 6.586 1.00 83.75 118 PRO A CA 1
ATOM 932 C C . PRO A 1 118 ? 9.086 -14.547 7.721 1.00 83.75 118 PRO A C 1
ATOM 934 O O . PRO A 1 118 ? 8.141 -13.772 7.595 1.00 83.75 118 PRO A O 1
ATOM 937 N N . SER A 1 119 ? 9.307 -15.225 8.854 1.00 86.75 119 SER A N 1
ATOM 938 C CA . SER A 1 119 ? 8.464 -15.087 10.046 1.00 86.75 119 SER A CA 1
ATOM 939 C C . SER A 1 119 ? 8.528 -13.684 10.653 1.00 86.75 119 SER A C 1
ATOM 941 O O . SER A 1 119 ? 7.492 -13.140 11.023 1.00 86.75 119 SER A O 1
ATOM 943 N N . GLN A 1 120 ? 9.707 -13.061 10.698 1.00 86.62 120 GLN A N 1
ATOM 944 C CA . GLN A 1 120 ? 9.862 -11.678 11.148 1.00 86.62 120 GLN A CA 1
ATOM 945 C C . GLN A 1 120 ? 9.195 -10.685 10.184 1.00 86.62 120 GLN A C 1
ATOM 947 O O . GLN A 1 120 ? 8.526 -9.758 10.634 1.00 86.62 120 GLN A O 1
ATOM 952 N N . GLY A 1 121 ? 9.293 -10.901 8.867 1.00 83.50 121 GLY A N 1
ATOM 953 C CA . GLY A 1 121 ? 8.611 -10.061 7.871 1.00 83.50 121 GLY A CA 1
ATOM 954 C C . GLY A 1 121 ? 7.077 -10.137 7.937 1.00 83.50 121 GLY A C 1
ATOM 955 O O . GLY A 1 121 ? 6.382 -9.177 7.592 1.00 83.50 121 GLY A O 1
ATOM 956 N N . ALA A 1 122 ? 6.531 -11.254 8.428 1.00 88.31 122 ALA A N 1
ATOM 957 C CA . ALA A 1 122 ? 5.095 -11.436 8.633 1.00 88.31 122 ALA A CA 1
ATOM 958 C C . ALA A 1 122 ? 4.556 -10.733 9.895 1.00 88.31 122 ALA A C 1
ATOM 960 O O . ALA A 1 122 ? 3.343 -10.541 10.001 1.00 88.31 122 ALA A O 1
ATOM 961 N N . LEU A 1 123 ? 5.421 -10.308 10.828 1.00 90.50 123 LEU A N 1
ATOM 962 C CA . LEU A 1 123 ? 4.997 -9.720 12.107 1.00 90.50 123 LEU A CA 1
ATOM 963 C C . LEU A 1 123 ? 4.121 -8.484 11.932 1.00 90.50 123 LEU A C 1
ATOM 965 O O . LEU A 1 123 ? 3.169 -8.316 12.682 1.00 90.50 123 LEU A O 1
ATOM 969 N N . ASN A 1 124 ? 4.387 -7.659 10.919 1.00 88.81 124 ASN A N 1
ATOM 970 C CA . ASN A 1 124 ? 3.550 -6.501 10.627 1.00 88.81 124 ASN A CA 1
ATOM 971 C C . ASN A 1 124 ? 2.109 -6.911 10.304 1.00 88.81 124 ASN A C 1
ATOM 973 O O . ASN A 1 124 ? 1.180 -6.362 10.889 1.00 88.81 124 ASN A O 1
ATOM 977 N N . GLN A 1 125 ? 1.932 -7.892 9.412 1.00 90.69 125 GLN A N 1
ATOM 978 C CA . GLN A 1 125 ? 0.618 -8.403 9.002 1.00 90.69 125 GLN A CA 1
ATOM 979 C C . GLN A 1 125 ? -0.118 -9.032 10.184 1.00 90.69 125 GLN A C 1
ATOM 981 O O . GLN A 1 125 ? -1.296 -8.749 10.392 1.00 90.69 125 GLN A O 1
ATOM 986 N N . LEU A 1 126 ? 0.593 -9.831 10.990 1.00 92.88 126 LEU A N 1
ATOM 987 C CA . LEU A 1 126 ? 0.027 -10.429 12.195 1.00 92.88 126 LEU A CA 1
ATOM 988 C C . LEU A 1 126 ? -0.392 -9.354 13.197 1.00 92.88 126 LEU A C 1
ATOM 990 O O . LEU A 1 126 ? -1.510 -9.400 13.695 1.00 92.88 126 LEU A O 1
ATOM 994 N N . TRP A 1 127 ? 0.472 -8.373 13.459 1.00 93.31 127 TRP A N 1
ATOM 995 C CA . TRP A 1 127 ? 0.180 -7.264 14.358 1.00 93.31 127 TRP A CA 1
ATOM 996 C C . TRP A 1 127 ? -1.082 -6.521 13.916 1.00 93.31 127 TRP A C 1
ATOM 998 O O . TRP A 1 127 ? -2.048 -6.511 14.667 1.00 93.31 127 TRP A O 1
ATOM 1008 N N . ALA A 1 128 ? -1.147 -6.000 12.684 1.00 92.06 128 ALA A N 1
ATOM 1009 C CA . ALA A 1 128 ? -2.318 -5.232 12.245 1.00 92.06 128 ALA A CA 1
ATOM 1010 C C . ALA A 1 128 ? -3.600 -6.078 12.172 1.00 92.06 128 ALA A C 1
ATOM 1012 O O . ALA A 1 128 ? -4.682 -5.572 12.464 1.00 92.06 128 ALA A O 1
ATOM 1013 N N . GLY A 1 129 ? -3.483 -7.360 11.811 1.00 92.38 129 GLY A N 1
ATOM 1014 C CA . GLY A 1 129 ? -4.612 -8.287 11.730 1.00 92.38 129 GLY A CA 1
ATOM 1015 C C . GLY A 1 129 ? -5.120 -8.799 13.082 1.00 92.38 129 GLY A C 1
ATOM 1016 O O . GLY A 1 129 ? -6.207 -9.367 13.133 1.00 92.38 129 GLY A O 1
ATOM 1017 N N . THR A 1 130 ? -4.364 -8.612 14.170 1.00 95.19 130 THR A N 1
ATOM 1018 C CA . THR A 1 130 ? -4.726 -9.100 15.518 1.00 95.19 130 THR A CA 1
ATOM 1019 C C . THR A 1 130 ? -5.024 -7.983 16.516 1.00 95.19 130 THR A C 1
ATOM 1021 O O . THR A 1 130 ? -5.342 -8.264 17.672 1.00 95.19 130 THR A O 1
ATOM 1024 N N . LEU A 1 131 ? -4.968 -6.717 16.090 1.00 95.38 131 LEU A N 1
ATOM 1025 C CA . LEU A 1 131 ? -5.343 -5.594 16.945 1.00 95.38 131 LEU A CA 1
ATOM 1026 C C . LEU A 1 131 ? -6.826 -5.659 17.339 1.00 95.38 131 LEU A C 1
ATOM 1028 O O . LEU A 1 131 ? -7.677 -6.009 16.515 1.00 95.38 131 LEU A O 1
ATOM 1032 N N . PRO A 1 132 ? -7.176 -5.230 18.566 1.00 96.56 132 PRO A N 1
ATOM 1033 C CA . PRO A 1 132 ? -8.560 -4.949 18.916 1.00 96.56 132 PRO A CA 1
ATOM 1034 C C . PRO A 1 132 ? -9.189 -4.004 17.888 1.00 96.56 132 PRO A C 1
ATOM 1036 O O . PRO A 1 132 ? -8.556 -3.037 17.466 1.00 96.56 132 PRO A O 1
ATOM 1039 N N . ILE A 1 133 ? -10.455 -4.236 17.531 1.00 94.31 133 ILE A N 1
ATOM 1040 C CA . ILE A 1 133 ? -11.151 -3.493 16.463 1.00 94.31 133 ILE A CA 1
ATOM 1041 C C . ILE A 1 133 ? -11.043 -1.971 16.647 1.00 94.31 133 ILE A C 1
ATOM 1043 O O . ILE A 1 133 ? -10.862 -1.248 15.671 1.00 94.31 133 ILE A O 1
ATOM 1047 N N . ALA A 1 134 ? -11.121 -1.479 17.888 1.00 94.00 134 ALA A N 1
ATOM 1048 C CA . ALA A 1 134 ? -10.973 -0.056 18.191 1.00 94.00 134 ALA A CA 1
ATOM 1049 C C . ALA A 1 134 ? -9.617 0.511 17.727 1.00 94.00 134 ALA A C 1
ATOM 1051 O O . ALA A 1 134 ? -9.592 1.560 17.095 1.00 94.00 134 ALA A O 1
ATOM 1052 N N . GLN A 1 135 ? -8.521 -0.216 17.960 1.00 94.75 135 GLN A N 1
ATOM 1053 C CA . GLN A 1 135 ? -7.169 0.172 17.544 1.00 94.75 135 GLN A CA 1
ATOM 1054 C C . GLN A 1 135 ? -6.952 -0.068 16.046 1.00 94.75 135 GLN A C 1
ATOM 1056 O O . GLN A 1 135 ? -6.364 0.761 15.359 1.00 94.75 135 GLN A O 1
ATOM 1061 N N . ALA A 1 136 ? -7.482 -1.169 15.502 1.00 93.88 136 ALA A N 1
ATOM 1062 C CA . ALA A 1 136 ? -7.392 -1.463 14.072 1.00 93.88 136 ALA A CA 1
ATOM 1063 C C . ALA A 1 136 ? -8.046 -0.362 13.215 1.00 93.88 136 ALA A C 1
ATOM 1065 O O . ALA A 1 136 ? -7.540 -0.019 12.147 1.00 93.88 136 ALA A O 1
ATOM 1066 N N . ARG A 1 137 ? -9.136 0.251 13.700 1.00 94.56 137 ARG A N 1
ATOM 1067 C CA . ARG A 1 137 ? -9.781 1.397 13.035 1.00 94.56 137 ARG A CA 1
ATOM 1068 C C . ARG A 1 137 ? -8.855 2.601 12.903 1.00 94.56 137 ARG A C 1
ATOM 1070 O O . ARG A 1 137 ? -8.939 3.307 11.902 1.00 94.56 137 ARG A O 1
ATOM 1077 N N . GLU A 1 138 ? -7.946 2.809 13.851 1.00 94.31 138 GLU A N 1
ATOM 1078 C CA . GLU A 1 138 ? -6.956 3.886 13.774 1.00 94.31 138 GLU A CA 1
ATOM 1079 C C . GLU A 1 138 ? -5.916 3.649 12.676 1.00 94.31 138 GLU A C 1
ATOM 1081 O O . GLU A 1 138 ? -5.228 4.590 12.288 1.00 94.31 138 GLU A O 1
ATOM 1086 N N . LEU A 1 139 ? -5.787 2.422 12.161 1.00 95.00 139 LEU A N 1
ATOM 1087 C CA . LEU A 1 139 ? -4.890 2.090 11.053 1.00 95.00 139 LEU A CA 1
ATOM 1088 C C . LEU A 1 139 ? -5.551 2.208 9.678 1.00 95.00 139 LEU A C 1
ATOM 1090 O O . LEU A 1 139 ? -4.859 2.076 8.668 1.00 95.00 139 LEU A O 1
ATOM 1094 N N . ASN A 1 140 ? -6.862 2.450 9.610 1.00 95.81 140 ASN A N 1
ATOM 1095 C CA . ASN A 1 140 ? -7.579 2.462 8.342 1.00 95.81 140 ASN A CA 1
ATOM 1096 C C . ASN A 1 140 ? -7.016 3.538 7.393 1.00 95.81 140 ASN A C 1
ATOM 1098 O O . ASN A 1 140 ? -6.934 4.715 7.744 1.00 95.81 140 ASN A O 1
ATOM 1102 N N . GLY A 1 141 ? -6.597 3.123 6.198 1.00 93.88 141 GLY A N 1
ATOM 1103 C CA . GLY A 1 141 ? -5.972 3.970 5.179 1.00 93.88 141 GLY A CA 1
ATOM 1104 C C . GLY A 1 141 ? -4.508 4.329 5.451 1.00 93.88 141 GLY A C 1
ATOM 1105 O O . GLY A 1 141 ? -3.908 5.068 4.666 1.00 93.88 141 GLY A O 1
ATOM 1106 N N . LYS A 1 142 ? -3.915 3.828 6.542 1.00 94.12 142 LYS A N 1
ATOM 1107 C CA . LYS A 1 142 ? -2.530 4.129 6.916 1.00 94.12 142 LYS A CA 1
ATOM 1108 C C . LYS A 1 142 ? -1.531 3.169 6.273 1.00 94.12 142 LYS A C 1
ATOM 1110 O O . LYS A 1 142 ? -1.873 2.095 5.769 1.00 94.12 142 LYS A O 1
ATOM 1115 N N . TYR A 1 143 ? -0.272 3.595 6.295 1.00 93.44 143 TYR A N 1
ATOM 1116 C CA . TYR A 1 143 ? 0.869 2.836 5.811 1.00 93.44 143 TYR A CA 1
ATOM 1117 C C . TYR A 1 143 ? 1.743 2.394 6.988 1.00 93.44 143 TYR A C 1
ATOM 1119 O O . TYR A 1 143 ? 2.257 3.216 7.749 1.00 93.44 143 TYR A O 1
ATOM 1127 N N . VAL A 1 144 ? 1.880 1.079 7.142 1.00 93.38 144 VAL A N 1
ATOM 1128 C CA . VAL A 1 144 ? 2.651 0.442 8.211 1.00 93.38 144 VAL A CA 1
ATOM 1129 C C . VAL A 1 144 ? 3.988 -0.027 7.652 1.00 93.38 144 VAL A C 1
ATOM 1131 O O . VAL A 1 144 ? 4.044 -0.830 6.717 1.00 93.38 144 VAL A O 1
ATOM 1134 N N . VAL A 1 145 ? 5.074 0.448 8.246 1.00 89.94 145 VAL A N 1
ATOM 1135 C CA . VAL A 1 145 ? 6.444 0.021 7.948 1.00 89.94 145 VAL A CA 1
ATOM 1136 C C . VAL A 1 145 ? 6.921 -0.995 8.995 1.00 89.94 145 VAL A C 1
ATOM 1138 O O . VAL A 1 145 ? 6.205 -1.246 9.968 1.00 89.94 145 VAL A O 1
ATOM 1141 N N . PRO A 1 146 ? 8.064 -1.673 8.789 1.00 87.12 146 PRO A N 1
ATOM 1142 C CA . PRO A 1 146 ? 8.568 -2.720 9.679 1.00 87.12 146 PRO A CA 1
ATOM 1143 C C . PRO A 1 146 ? 8.516 -2.340 11.152 1.00 87.12 146 PRO A C 1
ATOM 1145 O O . PRO A 1 146 ? 8.787 -1.193 11.491 1.00 87.12 146 PRO A O 1
ATOM 1148 N N . PHE A 1 147 ? 8.208 -3.324 11.997 1.00 84.44 147 PHE A N 1
ATOM 1149 C CA . PHE A 1 147 ? 8.135 -3.186 13.456 1.00 84.44 147 PHE A CA 1
ATOM 1150 C C . PHE A 1 147 ? 6.985 -2.300 13.938 1.00 84.44 147 PHE A C 1
ATOM 1152 O O . PHE A 1 147 ? 7.142 -1.518 14.870 1.00 84.44 147 PHE A O 1
ATOM 1159 N N . SER A 1 148 ? 5.812 -2.455 13.315 1.00 87.00 148 SER A N 1
ATOM 1160 C CA . SER A 1 148 ? 4.564 -1.821 13.766 1.00 87.00 148 SER A CA 1
ATOM 1161 C C . SER A 1 148 ? 4.604 -0.288 13.785 1.00 87.00 148 SER A C 1
ATOM 1163 O O . SER A 1 148 ? 3.831 0.358 14.493 1.00 87.00 148 SER A O 1
ATOM 1165 N N . HIS A 1 149 ? 5.492 0.313 12.992 1.00 88.31 149 HIS A N 1
ATOM 1166 C CA . HIS A 1 149 ? 5.587 1.760 12.871 1.00 88.31 149 HIS A CA 1
ATOM 1167 C C . HIS A 1 149 ? 4.630 2.267 11.795 1.00 88.31 149 HIS A C 1
ATOM 1169 O O . HIS A 1 149 ? 4.587 1.757 10.677 1.00 88.31 149 HIS A O 1
ATOM 1175 N N . VAL A 1 150 ? 3.876 3.307 12.128 1.00 92.12 150 VAL A N 1
ATOM 1176 C CA . VAL A 1 150 ? 2.987 3.997 11.196 1.00 92.12 150 VAL A CA 1
ATOM 1177 C C . VAL A 1 150 ? 3.710 5.238 10.696 1.00 92.12 150 VAL A C 1
ATOM 1179 O O . VAL A 1 150 ? 4.113 6.070 11.506 1.00 92.12 150 VAL A O 1
ATOM 1182 N N . LEU A 1 151 ? 3.880 5.357 9.380 1.00 88.19 151 LEU A N 1
ATOM 1183 C CA . LEU A 1 151 ? 4.515 6.516 8.755 1.00 88.19 151 LEU A CA 1
ATOM 1184 C C . LEU A 1 151 ? 3.574 7.177 7.757 1.00 88.19 151 LEU A C 1
ATOM 1186 O O . LEU A 1 151 ? 2.692 6.535 7.178 1.00 88.19 151 LEU A O 1
ATOM 1190 N N . ASP A 1 152 ? 3.827 8.458 7.507 1.00 88.12 152 ASP A N 1
ATOM 1191 C CA . ASP A 1 152 ? 3.209 9.140 6.386 1.00 88.12 152 ASP A CA 1
ATOM 1192 C C . ASP A 1 152 ? 3.652 8.505 5.069 1.00 88.12 152 ASP A C 1
ATOM 1194 O O . ASP A 1 152 ? 4.807 8.121 4.858 1.00 88.12 152 ASP A O 1
ATOM 1198 N N . SER A 1 153 ? 2.691 8.380 4.158 1.00 86.81 153 SER A N 1
ATOM 1199 C CA . SER A 1 153 ? 2.974 7.983 2.787 1.00 86.81 153 SER A CA 1
ATOM 1200 C C . SER A 1 153 ? 3.815 9.048 2.084 1.00 86.81 153 SER A C 1
ATOM 1202 O O . SER A 1 153 ? 3.817 10.212 2.483 1.00 86.81 153 SER A O 1
ATOM 1204 N N . ARG A 1 154 ? 4.442 8.672 0.965 1.00 84.88 154 ARG A N 1
ATOM 1205 C CA . ARG A 1 154 ? 5.147 9.609 0.081 1.00 84.88 154 ARG A CA 1
ATOM 1206 C C . ARG A 1 154 ? 4.283 10.848 -0.212 1.00 84.88 154 ARG A C 1
ATOM 1208 O O . ARG A 1 154 ? 3.065 10.736 -0.342 1.00 84.88 154 ARG A O 1
ATOM 1215 N N . GLY A 1 155 ? 4.917 12.020 -0.287 1.00 88.38 155 GLY A N 1
ATOM 1216 C CA . GLY A 1 155 ? 4.225 13.317 -0.326 1.00 88.38 155 GLY A CA 1
ATOM 1217 C C . GLY A 1 155 ? 3.195 13.461 -1.450 1.00 88.38 155 GLY A C 1
ATOM 1218 O O . GLY A 1 155 ? 2.163 14.091 -1.268 1.00 88.38 155 GLY A O 1
ATOM 1219 N N . ASP A 1 156 ? 3.420 12.788 -2.575 1.00 90.88 156 ASP A N 1
ATOM 1220 C CA . ASP A 1 156 ? 2.528 12.767 -3.737 1.00 90.88 156 ASP A CA 1
ATOM 1221 C C . ASP A 1 156 ? 1.199 12.022 -3.500 1.00 90.88 156 ASP A C 1
ATOM 1223 O O . ASP A 1 156 ? 0.315 12.059 -4.357 1.00 90.88 156 ASP A O 1
ATOM 1227 N N . LEU A 1 157 ? 1.087 11.306 -2.379 1.00 91.81 157 LEU A N 1
ATOM 1228 C CA . LEU A 1 157 ? -0.104 10.596 -1.919 1.00 91.81 157 LEU A CA 1
ATOM 1229 C C . LEU A 1 157 ? -0.824 11.333 -0.783 1.00 91.81 157 LEU A C 1
ATOM 1231 O O . LEU A 1 157 ? -1.754 10.772 -0.194 1.00 91.81 157 LEU A O 1
AT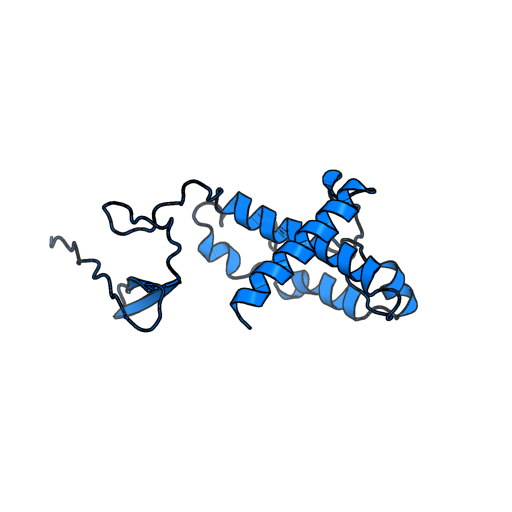OM 1235 N N . LEU A 1 158 ? -0.393 12.543 -0.431 1.00 90.06 158 LEU A N 1
ATOM 1236 C CA . LEU A 1 158 ? -1.012 13.360 0.610 1.00 90.06 158 LEU A CA 1
ATOM 1237 C C . LEU A 1 158 ? -2.055 14.317 0.014 1.00 90.06 158 LEU A C 1
ATOM 1239 O O . LEU A 1 158 ? -2.041 14.616 -1.179 1.00 90.06 158 LEU A O 1
ATOM 1243 N N . GLY A 1 159 ? -2.972 14.785 0.864 1.00 91.00 159 GLY A N 1
ATOM 1244 C CA . GLY A 1 159 ? -4.002 15.755 0.486 1.00 91.00 159 GLY A CA 1
ATOM 1245 C C . GLY A 1 159 ? -4.953 15.278 -0.617 1.00 91.00 159 GLY A C 1
ATOM 1246 O O . GLY A 1 159 ? -5.122 14.078 -0.852 1.00 91.00 159 GLY A O 1
ATOM 1247 N N . GLU A 1 160 ? -5.583 16.243 -1.285 1.00 92.56 160 GLU A N 1
ATOM 1248 C CA . GLU A 1 160 ? -6.550 16.009 -2.366 1.00 92.56 160 GLU A CA 1
ATOM 1249 C C . GLU A 1 160 ? -5.907 15.334 -3.583 1.00 92.56 160 GLU A C 1
ATOM 1251 O O . GLU A 1 160 ? -6.494 14.427 -4.169 1.00 92.56 160 GLU A O 1
ATOM 1256 N N . GLU A 1 161 ? -4.665 15.698 -3.921 1.00 92.50 161 GLU A N 1
ATOM 1257 C CA . GLU A 1 161 ? -3.931 15.085 -5.034 1.00 92.50 161 GLU A CA 1
ATOM 1258 C C . GLU A 1 161 ? -3.761 13.572 -4.828 1.00 92.50 161 GLU A C 1
ATOM 1260 O O . GLU A 1 161 ? -3.982 12.774 -5.744 1.00 92.50 161 GLU A O 1
ATOM 1265 N N . GLY A 1 162 ? -3.409 13.160 -3.608 1.00 92.94 162 GLY A N 1
ATOM 1266 C CA . GLY A 1 162 ? -3.280 11.751 -3.258 1.00 92.94 162 GLY A CA 1
ATOM 1267 C C . GLY A 1 162 ? -4.599 10.984 -3.335 1.00 92.94 162 GLY A C 1
ATOM 1268 O O . GLY A 1 162 ? -4.617 9.841 -3.796 1.00 92.94 162 GLY A O 1
ATOM 1269 N N . GLN A 1 163 ? -5.701 11.610 -2.915 1.00 93.25 163 GLN A N 1
ATOM 1270 C CA . GLN A 1 163 ? -7.039 11.019 -3.016 1.00 93.25 163 GLN A CA 1
ATOM 1271 C C . GLN A 1 163 ? -7.462 10.842 -4.475 1.00 93.25 163 GLN A C 1
ATOM 1273 O O . GLN A 1 163 ? -7.960 9.779 -4.849 1.00 93.25 163 GLN A O 1
ATOM 1278 N N . GLU A 1 164 ? -7.194 11.837 -5.317 1.00 95.31 164 GLU A N 1
ATOM 1279 C CA . GLU A 1 164 ? -7.499 11.772 -6.743 1.00 95.31 164 GLU A CA 1
ATOM 1280 C C . GLU A 1 164 ? -6.685 10.679 -7.452 1.00 95.31 164 GLU A C 1
ATOM 1282 O O . GLU A 1 164 ? -7.223 9.919 -8.260 1.00 95.31 164 GLU A O 1
ATOM 1287 N N . LYS A 1 165 ? -5.399 10.524 -7.110 1.00 95.12 165 LYS A N 1
ATOM 1288 C CA . LYS A 1 165 ? -4.580 9.406 -7.613 1.00 95.12 165 LYS A CA 1
ATOM 1289 C C . LYS A 1 165 ? -5.125 8.051 -7.177 1.00 95.12 165 LYS A C 1
ATOM 1291 O O . LYS A 1 165 ? -5.125 7.119 -7.977 1.00 95.12 165 LYS A O 1
ATOM 1296 N N . ALA A 1 166 ? -5.586 7.938 -5.934 1.00 95.81 166 ALA A N 1
ATOM 1297 C CA . ALA A 1 166 ? -6.183 6.713 -5.418 1.00 95.81 166 ALA A CA 1
ATOM 1298 C C . ALA A 1 166 ? -7.471 6.337 -6.163 1.00 95.81 166 ALA A C 1
ATOM 1300 O O . ALA A 1 166 ? -7.628 5.181 -6.556 1.00 95.81 166 ALA A O 1
ATOM 1301 N N . ARG A 1 167 ? -8.338 7.319 -6.435 1.00 96.44 167 ARG A N 1
ATOM 1302 C CA . ARG A 1 167 ? -9.550 7.136 -7.245 1.00 96.44 167 ARG A CA 1
ATOM 1303 C C . ARG A 1 167 ? -9.212 6.682 -8.666 1.00 96.44 167 ARG A C 1
ATOM 1305 O O . ARG A 1 167 ? -9.694 5.638 -9.093 1.00 96.44 167 ARG A O 1
ATOM 1312 N N . LYS A 1 168 ? -8.328 7.409 -9.360 1.00 96.69 168 LYS A N 1
ATOM 1313 C CA . LYS A 1 168 ? -7.889 7.069 -10.726 1.00 96.69 168 LYS A CA 1
ATOM 1314 C C . LYS A 1 168 ? -7.285 5.673 -10.818 1.00 96.69 168 LYS A C 1
ATOM 1316 O O . LYS A 1 168 ? -7.549 4.953 -11.774 1.00 96.69 168 LYS A O 1
ATOM 1321 N N . LEU A 1 169 ? -6.470 5.293 -9.832 1.00 96.12 169 LEU A N 1
ATOM 1322 C CA . LEU A 1 169 ? -5.888 3.957 -9.779 1.00 96.12 169 LEU A CA 1
ATOM 1323 C C . LEU A 1 169 ? -6.972 2.884 -9.635 1.00 96.12 169 LEU A C 1
ATOM 1325 O O . LEU A 1 169 ? -6.918 1.890 -10.352 1.00 96.12 169 LEU A O 1
ATOM 1329 N N . SER A 1 170 ? -7.945 3.081 -8.740 1.00 95.81 170 SER A N 1
ATOM 1330 C CA . SER A 1 170 ? -9.051 2.133 -8.562 1.00 95.81 170 SER A CA 1
ATOM 1331 C C . SER A 1 170 ? -9.878 1.983 -9.836 1.00 95.81 170 SER A C 1
ATOM 1333 O O . SER A 1 170 ? -10.135 0.863 -10.259 1.00 95.81 170 SER A O 1
ATOM 1335 N N . GLU A 1 171 ? -10.247 3.095 -10.475 1.00 96.50 171 GLU A N 1
ATOM 1336 C CA . GLU A 1 171 ? -11.015 3.083 -11.728 1.00 96.50 171 GLU A CA 1
ATOM 1337 C C . GLU A 1 171 ? -10.266 2.347 -12.836 1.00 96.50 171 GLU A C 1
ATOM 1339 O O . GLU A 1 171 ? -10.834 1.492 -13.511 1.00 96.50 171 GLU A O 1
ATOM 1344 N N . TRP A 1 172 ? -8.966 2.612 -12.968 1.00 95.25 172 TRP A N 1
ATOM 1345 C CA . TRP A 1 172 ? -8.132 1.899 -13.924 1.00 95.25 172 TRP A CA 1
ATOM 1346 C C . TRP A 1 172 ? -8.067 0.395 -13.620 1.00 95.25 172 TRP A C 1
ATOM 1348 O O . TRP A 1 172 ? -8.150 -0.414 -14.546 1.00 95.25 172 TRP A O 1
ATOM 1358 N N . CYS A 1 173 ? -7.942 0.001 -12.346 1.00 94.06 173 CYS A N 1
ATOM 1359 C CA . CYS A 1 173 ? -7.965 -1.406 -11.937 1.00 94.06 173 CYS A CA 1
ATOM 1360 C C . CYS A 1 173 ? -9.292 -2.085 -12.303 1.00 94.06 173 CYS A C 1
ATOM 1362 O O . CYS A 1 173 ? -9.258 -3.175 -12.874 1.00 94.06 173 CYS A O 1
ATOM 1364 N N . ASP A 1 174 ? -10.429 -1.436 -12.047 1.00 93.81 174 ASP A N 1
ATOM 1365 C CA . ASP A 1 174 ? -11.755 -1.951 -12.413 1.00 93.81 174 ASP A CA 1
ATOM 1366 C C . ASP A 1 174 ? -11.900 -2.081 -13.938 1.00 93.81 174 ASP A C 1
ATOM 1368 O O . ASP A 1 174 ? -12.379 -3.096 -14.445 1.00 93.81 174 ASP A O 1
ATOM 1372 N N . GLU A 1 175 ? -11.431 -1.092 -14.704 1.00 94.06 175 GLU A N 1
ATOM 1373 C CA . GLU A 1 175 ? -11.407 -1.144 -16.171 1.00 94.06 175 GLU A CA 1
ATOM 1374 C C . GLU A 1 175 ? -10.542 -2.284 -16.717 1.00 94.06 175 GLU A C 1
ATOM 1376 O O . GLU A 1 175 ? -10.919 -2.929 -17.700 1.00 94.06 175 GLU A O 1
ATOM 1381 N N . GLN A 1 176 ? -9.382 -2.548 -16.105 1.00 90.31 176 GLN A N 1
ATOM 1382 C CA . GLN A 1 176 ? -8.559 -3.694 -16.493 1.00 90.31 176 GLN A CA 1
ATOM 1383 C C . GLN A 1 176 ? -9.219 -5.020 -16.098 1.00 90.31 176 GLN A C 1
ATOM 1385 O O . GLN A 1 176 ? -9.117 -5.983 -16.857 1.00 90.31 176 GLN A O 1
ATOM 1390 N N . GLY A 1 177 ? -9.899 -5.063 -14.947 1.00 88.50 177 GLY A N 1
ATOM 1391 C CA . GLY A 1 177 ? -10.595 -6.241 -14.426 1.00 88.50 177 GLY A CA 1
ATOM 1392 C C . GLY A 1 177 ? -11.716 -6.731 -15.342 1.00 88.50 177 GLY A C 1
ATOM 1393 O O . GLY A 1 177 ? -11.780 -7.923 -15.627 1.00 88.50 177 GLY A O 1
ATOM 1394 N N . LYS A 1 178 ? -12.498 -5.808 -15.918 1.00 90.38 178 LYS A N 1
ATOM 1395 C CA . LYS A 1 178 ? -13.588 -6.106 -16.875 1.00 90.38 178 LYS A CA 1
ATOM 1396 C C . LYS A 1 178 ? -13.164 -6.926 -18.095 1.00 90.38 178 LYS A C 1
ATOM 1398 O O . LYS A 1 178 ? -14.002 -7.508 -18.765 1.00 90.38 178 LYS A O 1
ATOM 1403 N N . LYS A 1 179 ? -11.869 -6.961 -18.428 1.00 86.25 179 LYS A N 1
ATOM 1404 C CA . LYS A 1 179 ? -11.341 -7.764 -19.547 1.00 86.25 179 LYS A CA 1
ATOM 1405 C C . LYS A 1 179 ? -11.291 -9.265 -19.240 1.00 86.25 179 LYS A C 1
ATOM 1407 O O . LYS A 1 179 ? -10.963 -10.043 -20.135 1.00 86.25 179 LYS A O 1
ATOM 1412 N N . PHE A 1 180 ? -11.508 -9.643 -17.982 1.00 81.19 180 PHE A N 1
ATOM 1413 C CA . PHE A 1 180 ? -11.424 -11.014 -17.482 1.00 81.19 180 PHE A CA 1
ATOM 1414 C C . PHE A 1 180 ? -12.760 -11.532 -16.921 1.00 81.19 180 PHE A C 1
ATOM 1416 O O . PHE A 1 180 ? -12.790 -12.657 -16.424 1.00 81.19 180 PHE A O 1
ATOM 1423 N N . GLU A 1 181 ? -13.820 -10.722 -16.983 1.00 68.00 181 GLU A N 1
ATOM 1424 C CA . GLU A 1 181 ? -15.211 -11.107 -16.692 1.00 68.00 181 GLU A CA 1
ATOM 1425 C C . GLU A 1 181 ? -15.886 -11.667 -17.950 1.00 68.00 181 GLU A C 1
ATOM 1427 O O . GLU A 1 181 ? -16.661 -12.639 -17.806 1.00 68.00 181 GLU A O 1
#